Protein AF-V4APJ7-F1 (afdb_monomer)

Foldseek 3Di:
DDLDAQQFFDWDWDQDPVRDIDTDGWRDDPVDTDRDDDDPVRVVVCVVVVHDDPDDDDDDDDPDDDPDDPCVVVLVVLVVQLVVCVVVVNPVSNVVSVCVVVVVVCVSNDDPPPDPPDPQDPVRCVVVDDVPDDDDDDDDPPPDD

pLDDT: mean 70.01, std 20.34, range [30.91, 98.0]

Secondary structure (DSSP, 8-state):
---PPPPPPEEEEEE-TTS-EEEEEEEEETTEEE-----HHHHHHHHHTT------------S---SS-TTHHHHHHHHHHHHHHHHTT-HHHHHHHHHHHHHHHHHHT---SS-------HHHHHHT--TT----PPPPGGG--

Mean predicted aligned error: 14.47 Å

InterPro domains:
  IPR004868 DNA-directed DNA polymerase, family B, mitochondria/virus [PF03175] (12-125)
  IPR043502 DNA/RNA polymerase superfamily [SSF56672] (21-124)

Structure (mmCIF, N/CA/C/O backbone):
data_AF-V4APJ7-F1
#
_entry.id   AF-V4APJ7-F1
#
loop_
_atom_site.group_PDB
_atom_site.id
_atom_site.type_symbol
_atom_site.label_atom_id
_atom_site.label_alt_id
_atom_site.label_comp_id
_atom_site.label_asym_id
_atom_site.label_entity_id
_atom_site.label_seq_id
_atom_site.pdbx_PDB_ins_code
_atom_site.Cartn_x
_atom_site.Cartn_y
_atom_site.Cartn_z
_atom_site.occupancy
_atom_site.B_iso_or_equiv
_atom_site.auth_seq_id
_atom_site.auth_comp_id
_atom_site.auth_asym_id
_atom_site.auth_atom_id
_atom_site.pdbx_PDB_model_num
ATOM 1 N N . MET A 1 1 ? 10.627 -8.815 8.137 1.00 30.91 1 MET A N 1
ATOM 2 C CA . MET A 1 1 ? 9.497 -8.246 7.377 1.00 30.91 1 MET A CA 1
ATOM 3 C C . MET A 1 1 ? 10.058 -7.108 6.541 1.00 30.91 1 MET A C 1
ATOM 5 O O . MET A 1 1 ? 10.497 -6.119 7.109 1.00 30.91 1 MET A O 1
ATOM 9 N N . PHE A 1 2 ? 10.219 -7.323 5.237 1.00 32.09 2 PHE A N 1
ATOM 10 C CA . PHE A 1 2 ? 10.850 -6.359 4.334 1.00 32.09 2 PHE A CA 1
ATOM 11 C C . PHE A 1 2 ? 9.733 -5.517 3.717 1.00 32.09 2 PHE A C 1
ATOM 13 O O . PHE A 1 2 ? 9.001 -6.003 2.863 1.00 32.09 2 PHE A O 1
ATOM 20 N N . PHE A 1 3 ? 9.539 -4.293 4.205 1.00 37.59 3 PHE A N 1
ATOM 21 C CA . PHE A 1 3 ? 8.742 -3.309 3.479 1.00 37.59 3 PHE A CA 1
ATOM 22 C C . PHE A 1 3 ? 9.681 -2.636 2.511 1.00 37.59 3 PHE A C 1
ATOM 24 O O . PHE A 1 3 ? 10.613 -1.948 2.931 1.00 37.59 3 PHE A O 1
ATOM 31 N N . GLN A 1 4 ? 9.500 -2.911 1.225 1.00 44.56 4 GLN A N 1
ATOM 32 C CA . GLN A 1 4 ? 10.295 -2.228 0.231 1.00 44.56 4 GLN A CA 1
ATOM 33 C C . GLN A 1 4 ? 9.842 -0.763 0.223 1.00 44.56 4 GLN A C 1
ATOM 35 O O . GLN A 1 4 ? 8.649 -0.499 0.047 1.00 44.56 4 GLN A O 1
ATOM 40 N N . PRO A 1 5 ? 10.752 0.195 0.459 1.00 47.62 5 PRO A N 1
ATOM 41 C CA . PRO A 1 5 ? 10.420 1.589 0.260 1.00 47.62 5 PRO A CA 1
ATOM 42 C C . PRO A 1 5 ? 10.064 1.748 -1.216 1.00 47.62 5 PRO A C 1
ATOM 44 O O . PRO A 1 5 ? 10.854 1.374 -2.087 1.00 47.62 5 PRO A O 1
ATOM 47 N N . ILE A 1 6 ? 8.875 2.285 -1.495 1.00 51.47 6 ILE A N 1
ATOM 48 C CA . ILE A 1 6 ? 8.560 2.812 -2.825 1.00 51.47 6 ILE A CA 1
ATOM 49 C C . ILE A 1 6 ? 9.747 3.708 -3.198 1.00 51.47 6 ILE A C 1
ATOM 51 O O . ILE A 1 6 ? 10.124 4.548 -2.368 1.00 51.47 6 ILE A O 1
ATOM 55 N N . PRO A 1 7 ? 10.385 3.518 -4.369 1.00 53.84 7 PRO A N 1
ATOM 56 C CA . PRO A 1 7 ? 11.560 4.295 -4.718 1.00 53.84 7 PRO A CA 1
ATOM 57 C C . PRO A 1 7 ? 11.217 5.771 -4.583 1.00 53.84 7 PRO A C 1
ATOM 59 O O . PRO A 1 7 ? 10.234 6.256 -5.151 1.00 53.84 7 PRO A O 1
ATOM 62 N N . ALA A 1 8 ? 11.975 6.471 -3.747 1.00 54.38 8 ALA A N 1
ATOM 63 C CA . ALA A 1 8 ? 11.669 7.853 -3.461 1.00 54.38 8 ALA A CA 1
ATOM 64 C C . ALA A 1 8 ? 11.772 8.668 -4.752 1.00 54.38 8 ALA A C 1
ATOM 66 O O . ALA A 1 8 ? 12.799 8.640 -5.430 1.00 54.38 8 ALA A O 1
ATOM 67 N N . LYS A 1 9 ? 10.702 9.391 -5.090 1.00 64.50 9 LYS A N 1
ATOM 68 C CA . LYS A 1 9 ? 10.717 10.326 -6.212 1.00 64.50 9 LYS A CA 1
ATOM 69 C C . LYS A 1 9 ? 11.477 11.574 -5.768 1.00 64.50 9 LYS A C 1
ATOM 71 O O . LYS A 1 9 ? 11.075 12.233 -4.810 1.00 64.50 9 LYS A O 1
ATOM 76 N N . ASP A 1 10 ? 12.565 11.890 -6.456 1.00 62.09 10 ASP A N 1
ATOM 77 C CA . ASP A 1 10 ? 13.328 13.109 -6.219 1.00 62.09 10 ASP A CA 1
ATOM 78 C C . ASP A 1 10 ? 12.852 14.199 -7.182 1.00 62.09 10 ASP A C 1
ATOM 80 O O . ASP A 1 10 ? 12.579 13.945 -8.361 1.00 62.09 10 ASP A O 1
ATOM 84 N N . LYS A 1 11 ? 12.762 15.435 -6.683 1.00 72.06 11 LYS A N 1
ATOM 85 C CA . LYS A 1 11 ? 12.459 16.596 -7.519 1.00 72.06 11 LYS A CA 1
ATOM 86 C C . LYS A 1 11 ? 13.691 16.919 -8.353 1.00 72.06 11 LYS A C 1
ATOM 88 O O . LYS A 1 11 ? 14.721 17.316 -7.813 1.00 72.06 11 LYS A O 1
ATOM 93 N N . ILE A 1 12 ? 13.587 16.742 -9.663 1.00 68.38 12 ILE A N 1
ATOM 94 C CA . ILE A 1 12 ? 14.693 16.963 -10.592 1.00 68.38 12 ILE A CA 1
ATOM 95 C C . ILE A 1 12 ? 14.304 17.951 -11.680 1.00 68.38 12 ILE A C 1
ATOM 97 O O . ILE A 1 12 ? 13.177 17.940 -12.174 1.00 68.38 12 ILE A O 1
ATOM 101 N N . THR A 1 13 ? 15.270 18.774 -12.073 1.00 70.19 13 THR A N 1
ATOM 102 C CA . THR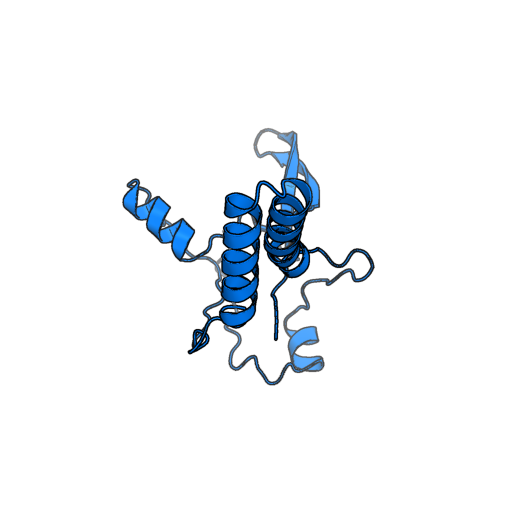 A 1 13 ? 15.169 19.649 -13.239 1.00 70.19 13 THR A CA 1
ATOM 103 C C . THR A 1 13 ? 15.981 19.039 -14.376 1.00 70.19 13 THR A C 1
ATOM 105 O O . THR A 1 13 ? 17.152 18.716 -14.190 1.00 70.19 13 THR A O 1
ATOM 108 N N . PHE A 1 14 ? 15.362 18.856 -15.539 1.00 69.06 14 PHE A N 1
ATOM 109 C CA . PHE A 1 14 ? 15.982 18.283 -16.733 1.00 69.06 14 PHE A CA 1
ATOM 110 C C . PHE A 1 14 ? 15.575 19.088 -17.969 1.00 69.06 14 PHE A C 1
ATOM 112 O O . PHE A 1 14 ? 14.563 19.784 -17.963 1.00 69.06 14 PHE A O 1
ATOM 119 N N . THR A 1 15 ? 16.375 19.012 -19.027 1.00 73.38 15 THR A N 1
ATOM 120 C CA . THR A 1 15 ? 16.044 19.626 -20.314 1.00 73.38 15 THR A CA 1
ATOM 121 C C . THR A 1 15 ? 15.273 18.607 -21.151 1.00 73.38 15 THR A C 1
ATOM 123 O O . THR A 1 15 ? 15.749 17.488 -21.341 1.00 73.38 15 THR A O 1
ATOM 126 N N . ASN A 1 16 ? 14.068 18.953 -21.601 1.00 71.50 16 ASN A N 1
ATOM 127 C CA . ASN A 1 16 ? 13.246 18.084 -22.439 1.00 71.50 16 ASN A CA 1
ATOM 128 C C . ASN A 1 16 ? 13.807 17.998 -23.878 1.00 71.50 16 ASN A C 1
ATOM 130 O O . ASN A 1 16 ? 14.755 18.701 -24.235 1.00 71.50 16 ASN A O 1
ATOM 134 N N . LYS A 1 17 ? 13.212 17.147 -24.727 1.00 68.12 17 LYS A N 1
ATOM 135 C CA . LYS A 1 17 ? 13.640 16.986 -26.133 1.00 68.12 17 LYS A CA 1
ATOM 136 C C . LYS A 1 17 ? 13.506 18.272 -26.968 1.00 68.12 17 LYS A C 1
ATOM 138 O O . LYS A 1 17 ? 14.176 18.398 -27.983 1.00 68.12 17 LYS A O 1
ATOM 143 N N . GLU A 1 18 ? 12.682 19.224 -26.530 1.00 79.31 18 GLU A N 1
ATOM 144 C CA . GLU A 1 18 ? 12.500 20.543 -27.153 1.00 79.31 18 GLU A CA 1
ATOM 145 C C . GLU A 1 18 ? 13.493 21.602 -26.633 1.00 79.31 18 GLU A C 1
ATOM 147 O O . GLU A 1 18 ? 13.401 22.768 -27.009 1.00 79.31 18 GLU A O 1
ATOM 152 N N . GLY A 1 19 ? 14.417 21.244 -25.733 1.00 78.56 19 GLY A N 1
ATOM 153 C CA . GLY A 1 19 ? 15.385 22.180 -25.153 1.00 78.56 19 GLY A CA 1
ATOM 154 C C . GLY A 1 19 ? 14.860 23.015 -23.975 1.00 78.56 19 GLY A C 1
ATOM 155 O O . GLY A 1 19 ? 15.588 23.862 -23.454 1.00 78.56 19 GLY A O 1
ATOM 156 N N . LYS A 1 20 ? 13.627 22.790 -23.505 1.00 81.38 20 LYS A N 1
ATOM 157 C CA . LYS A 1 20 ? 13.050 23.504 -22.353 1.00 81.38 20 LYS A CA 1
ATOM 158 C C . LYS A 1 20 ? 13.426 22.831 -21.038 1.00 81.38 20 LYS A C 1
ATOM 160 O O . LYS A 1 20 ? 13.397 21.608 -20.922 1.00 81.38 20 LYS A O 1
ATOM 165 N N . LYS A 1 21 ? 13.733 23.637 -20.018 1.00 81.31 21 LYS A N 1
ATOM 166 C CA . LYS A 1 21 ? 13.939 23.149 -18.648 1.00 81.31 21 LYS A CA 1
ATOM 167 C C . LYS A 1 21 ? 12.596 22.825 -18.003 1.00 81.31 21 LYS A C 1
ATOM 169 O O . LYS A 1 21 ? 11.777 23.713 -17.788 1.00 81.31 21 LYS A O 1
ATOM 174 N N . GLU A 1 22 ? 12.415 21.571 -17.632 1.00 77.88 22 GLU A N 1
ATOM 175 C CA . GLU A 1 22 ? 11.250 21.074 -16.914 1.00 77.88 22 GLU A CA 1
ATOM 176 C C . GLU A 1 22 ? 11.664 20.552 -15.545 1.00 77.88 22 GLU A C 1
ATOM 178 O O . GLU A 1 22 ? 12.766 20.039 -15.361 1.00 77.88 22 GLU A O 1
ATOM 183 N N . THR A 1 23 ? 10.772 20.682 -14.565 1.00 76.81 23 THR A N 1
ATOM 184 C CA . THR A 1 23 ? 10.975 20.121 -13.228 1.00 76.81 23 THR A CA 1
ATOM 185 C C . THR A 1 23 ? 9.889 19.096 -12.949 1.00 76.81 23 THR A C 1
ATOM 187 O O . THR A 1 23 ? 8.707 19.417 -13.015 1.00 76.81 23 THR A O 1
ATOM 190 N N . SER A 1 24 ? 10.281 17.867 -12.621 1.00 71.00 24 SER A N 1
ATOM 191 C CA . SER A 1 24 ? 9.345 16.786 -12.295 1.00 71.00 24 SER A CA 1
ATOM 192 C C . SER A 1 24 ? 9.902 15.903 -11.182 1.00 71.00 24 SER A C 1
ATOM 194 O O . SER A 1 24 ? 11.110 15.880 -10.945 1.00 71.00 24 SER A O 1
ATOM 196 N N . ASN A 1 25 ? 9.021 15.172 -10.505 1.00 72.06 25 ASN A N 1
ATOM 197 C CA . ASN A 1 25 ? 9.418 14.180 -9.514 1.00 72.06 25 ASN A CA 1
ATOM 198 C C . ASN A 1 25 ? 9.666 12.848 -10.230 1.00 72.06 25 ASN A C 1
ATOM 200 O O . ASN A 1 25 ? 8.707 12.226 -10.685 1.00 72.06 25 ASN A O 1
ATOM 204 N N . LYS A 1 26 ? 10.927 12.413 -10.335 1.00 63.38 26 LYS A N 1
ATOM 205 C CA . LYS A 1 26 ? 11.296 11.135 -10.976 1.00 63.38 26 LYS A CA 1
ATOM 206 C C . LYS A 1 26 ? 12.116 10.261 -10.040 1.00 63.38 26 LYS A C 1
ATOM 208 O O . LYS A 1 26 ? 12.734 10.750 -9.097 1.00 63.38 26 LYS A O 1
ATOM 213 N N . ILE A 1 27 ? 12.147 8.967 -10.332 1.00 62.19 27 ILE A N 1
ATOM 214 C CA . ILE A 1 27 ? 13.011 8.016 -9.635 1.00 62.19 27 ILE A CA 1
ATOM 215 C C . ILE A 1 27 ? 14.349 7.982 -10.383 1.00 62.19 27 ILE A C 1
ATOM 217 O O . ILE A 1 27 ? 14.387 7.744 -11.595 1.00 62.19 27 ILE A O 1
ATOM 221 N N . ARG A 1 28 ? 15.447 8.272 -9.677 1.00 47.75 28 ARG A N 1
ATOM 222 C CA . ARG A 1 28 ? 16.792 8.340 -10.262 1.00 47.75 28 ARG A CA 1
ATOM 223 C C . ARG A 1 28 ? 17.455 6.962 -10.245 1.00 47.75 28 ARG A C 1
ATOM 225 O O . ARG A 1 28 ? 17.640 6.390 -9.174 1.00 47.75 28 ARG A O 1
ATOM 232 N N . PHE A 1 29 ? 17.862 6.484 -11.417 1.00 50.66 29 PHE A N 1
ATOM 233 C CA . PHE A 1 29 ? 18.734 5.321 -11.581 1.00 50.66 29 PHE A CA 1
ATOM 234 C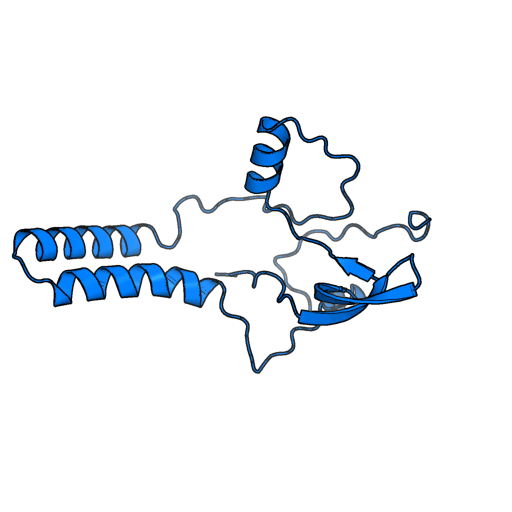 C . PHE A 1 29 ? 20.109 5.768 -12.097 1.00 50.66 29 PHE A C 1
ATOM 236 O O . PHE A 1 29 ? 20.276 6.915 -12.516 1.00 50.66 29 PHE A O 1
ATOM 243 N N . ARG A 1 30 ? 21.111 4.884 -12.014 1.00 39.22 30 ARG A N 1
ATOM 244 C CA . ARG A 1 30 ? 22.501 5.182 -12.404 1.00 39.22 30 ARG A CA 1
ATOM 245 C C . ARG A 1 30 ? 22.623 5.531 -13.892 1.00 39.22 30 ARG A C 1
ATOM 247 O O . ARG A 1 30 ? 23.352 6.459 -14.22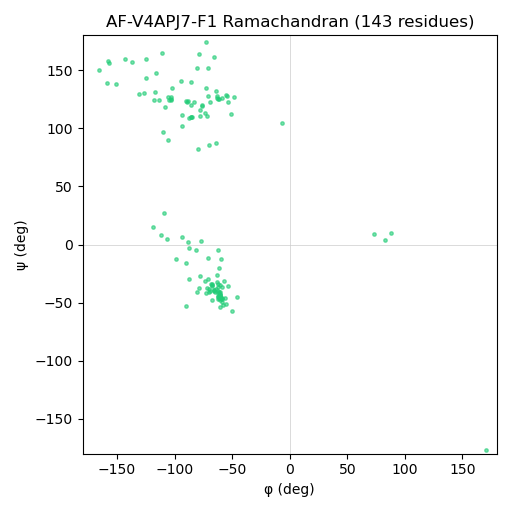2 1.00 39.22 30 ARG A O 1
ATOM 254 N N . ASP A 1 31 ? 21.824 4.866 -14.726 1.00 38.25 31 ASP A N 1
ATOM 255 C CA . ASP A 1 31 ? 21.934 4.921 -16.190 1.00 38.25 31 ASP A CA 1
ATOM 256 C C . ASP A 1 31 ? 20.668 5.487 -16.864 1.00 38.25 31 ASP A C 1
ATOM 258 O O . ASP A 1 31 ? 20.463 5.352 -18.067 1.00 38.25 31 ASP A O 1
ATOM 262 N N . GLY A 1 32 ? 19.784 6.139 -16.099 1.00 46.47 32 GLY A N 1
ATOM 263 C CA . GLY A 1 32 ? 18.568 6.725 -16.658 1.00 46.47 32 GLY A CA 1
ATOM 264 C C . GLY A 1 32 ? 17.560 7.240 -15.635 1.00 46.47 32 GLY A C 1
ATOM 265 O O . GLY A 1 32 ? 17.766 7.215 -14.419 1.00 46.47 32 GLY A O 1
ATOM 266 N N . PHE A 1 33 ? 16.428 7.717 -16.151 1.00 47.41 33 PHE A N 1
ATOM 267 C CA . PHE A 1 33 ? 15.281 8.123 -15.346 1.00 47.41 33 PHE A CA 1
ATOM 268 C C . PHE A 1 33 ? 14.181 7.078 -15.467 1.00 47.41 33 PHE A C 1
ATOM 270 O O . PHE A 1 33 ? 13.729 6.776 -16.570 1.00 47.41 33 PHE A O 1
ATOM 277 N N . CYS A 1 34 ? 13.695 6.586 -14.333 1.00 57.72 34 CYS A N 1
ATOM 278 C CA . CYS A 1 34 ? 12.444 5.850 -14.315 1.00 57.72 34 CYS A CA 1
ATOM 279 C C . CYS A 1 34 ? 11.299 6.859 -14.192 1.00 57.72 34 CYS A C 1
ATOM 281 O O . CYS A 1 34 ? 11.255 7.673 -13.260 1.00 57.72 34 CYS A O 1
ATOM 283 N N . HIS A 1 35 ? 10.420 6.850 -15.194 1.00 59.69 35 HIS A N 1
ATOM 284 C CA . HIS A 1 35 ? 9.263 7.738 -15.251 1.00 59.69 35 HIS A CA 1
ATOM 285 C C . HIS A 1 35 ? 8.195 7.319 -14.244 1.00 59.69 35 HIS A C 1
ATOM 287 O O . HIS A 1 35 ? 7.649 8.181 -13.556 1.00 59.69 35 HIS A O 1
ATOM 293 N N . ASP A 1 36 ? 7.951 6.014 -14.118 1.00 63.50 36 ASP A N 1
ATOM 294 C CA . ASP A 1 36 ? 7.105 5.471 -13.068 1.00 63.50 36 ASP A CA 1
ATOM 295 C C . ASP A 1 36 ? 7.413 4.001 -12.787 1.00 63.50 36 ASP A C 1
ATOM 297 O O . ASP A 1 36 ? 7.913 3.281 -13.651 1.00 63.50 36 ASP A O 1
ATOM 301 N N . VAL A 1 37 ? 7.080 3.565 -11.575 1.00 70.06 37 VAL A N 1
ATOM 302 C CA . VAL A 1 37 ? 7.075 2.150 -11.197 1.00 70.06 37 VAL A CA 1
ATOM 303 C C . VAL A 1 37 ? 5.620 1.741 -11.061 1.00 70.06 37 VAL A C 1
ATOM 305 O O . VAL A 1 37 ? 4.903 2.300 -10.235 1.00 70.06 37 VAL A O 1
ATOM 308 N N . LEU A 1 38 ? 5.194 0.787 -11.883 1.00 76.44 38 LEU A N 1
ATOM 309 C CA . LEU A 1 38 ? 3.827 0.279 -11.891 1.00 76.44 38 LEU A CA 1
ATOM 310 C C . LEU A 1 38 ? 3.777 -1.066 -11.173 1.00 76.44 38 LEU A C 1
ATOM 312 O O . LEU A 1 38 ? 4.612 -1.939 -11.417 1.00 76.44 38 LEU A O 1
ATOM 316 N N . THR A 1 39 ? 2.791 -1.245 -10.299 1.00 81.62 39 THR A N 1
ATOM 317 C CA . THR A 1 39 ? 2.509 -2.561 -9.723 1.00 81.62 39 THR A CA 1
ATOM 318 C C . THR A 1 39 ? 1.732 -3.418 -10.720 1.00 81.62 39 THR A C 1
ATOM 320 O O . THR A 1 39 ? 1.139 -2.916 -11.676 1.00 81.62 39 THR A O 1
ATOM 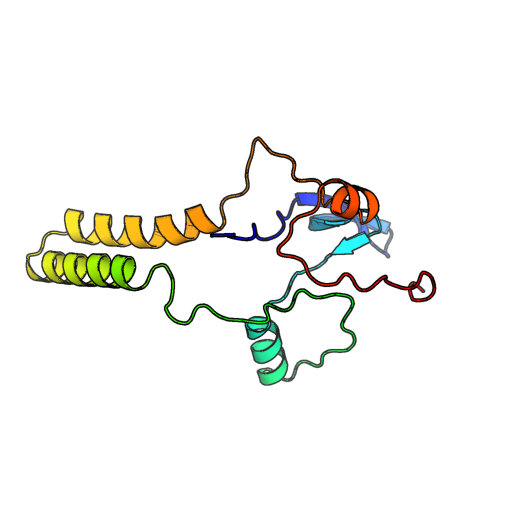323 N N . SER A 1 40 ? 1.680 -4.730 -10.486 1.00 80.75 40 SER A N 1
ATOM 324 C CA . SER A 1 40 ? 0.853 -5.633 -11.295 1.00 80.75 40 SER A CA 1
ATOM 325 C C . SER A 1 40 ? -0.627 -5.228 -11.304 1.00 80.75 40 SER A C 1
ATOM 327 O O . SER A 1 40 ? -1.293 -5.410 -12.319 1.00 80.75 40 SER A O 1
ATOM 329 N N . VAL A 1 41 ? -1.127 -4.635 -10.213 1.00 81.00 41 VAL A N 1
ATOM 330 C CA . VAL A 1 41 ? -2.498 -4.109 -10.119 1.00 81.00 41 VAL A CA 1
ATOM 331 C C . VAL A 1 41 ? -2.678 -2.905 -11.042 1.00 81.00 41 VAL A C 1
ATOM 333 O O . VAL A 1 41 ? -3.623 -2.885 -11.824 1.00 81.00 41 VAL A O 1
ATOM 336 N N . ASP A 1 42 ? -1.750 -1.945 -11.021 1.00 83.94 42 ASP A N 1
ATOM 337 C CA . ASP A 1 42 ? -1.818 -0.765 -11.895 1.00 83.94 42 ASP A CA 1
ATOM 338 C C . ASP A 1 42 ? -1.785 -1.167 -13.375 1.00 83.94 42 ASP A C 1
ATOM 340 O O . ASP A 1 42 ? -2.566 -0.668 -14.183 1.00 83.94 42 ASP A O 1
ATOM 344 N N . ILE A 1 43 ? -0.919 -2.123 -13.725 1.00 84.56 43 ILE A N 1
ATOM 345 C CA . ILE A 1 43 ? -0.820 -2.664 -15.085 1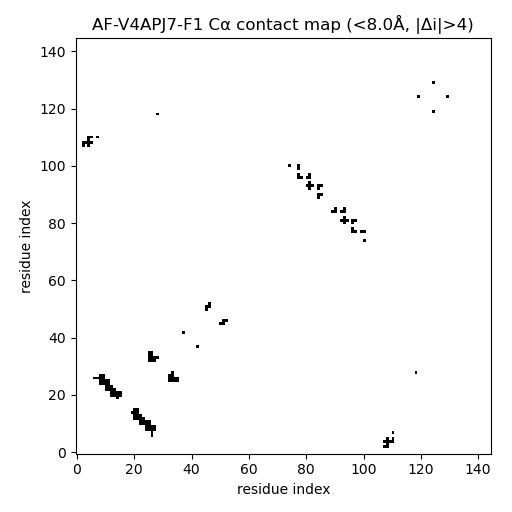.00 84.56 43 ILE A CA 1
ATOM 346 C C . ILE A 1 43 ? -2.146 -3.304 -15.511 1.00 84.56 43 ILE A C 1
ATOM 348 O O . ILE A 1 43 ? -2.615 -3.060 -16.622 1.00 84.56 43 ILE A O 1
ATOM 352 N N . GLN A 1 44 ? -2.773 -4.097 -14.637 1.00 83.38 44 GLN A N 1
ATOM 353 C CA . GLN A 1 44 ? -4.075 -4.700 -14.925 1.00 83.38 44 GLN A CA 1
ATOM 354 C C . GLN A 1 44 ? -5.151 -3.639 -15.170 1.00 83.38 44 GLN A C 1
ATOM 356 O O . GLN A 1 44 ? -5.925 -3.779 -16.114 1.00 83.38 44 GLN A O 1
ATOM 361 N N . GLU A 1 45 ? -5.197 -2.580 -14.362 1.00 86.19 45 GLU A N 1
ATOM 362 C CA . GLU A 1 45 ? -6.165 -1.493 -14.544 1.00 86.19 45 GLU A CA 1
ATOM 363 C C . GLU A 1 45 ? -5.929 -0.717 -15.849 1.00 86.19 45 GLU A C 1
ATOM 365 O O . GLU A 1 45 ? -6.886 -0.415 -16.562 1.00 86.19 45 GLU A O 1
ATOM 370 N N . ILE A 1 46 ? -4.671 -0.474 -16.233 1.00 83.81 46 ILE A N 1
ATOM 371 C CA . ILE A 1 46 ? -4.328 0.144 -17.524 1.00 83.81 46 ILE A CA 1
ATOM 372 C C . ILE A 1 46 ? -4.827 -0.716 -18.690 1.00 83.81 46 ILE A C 1
ATOM 374 O O . ILE A 1 46 ? -5.446 -0.193 -19.617 1.00 83.81 46 ILE A O 1
ATOM 378 N N . VAL A 1 47 ? -4.598 -2.031 -18.641 1.00 84.81 47 VAL A N 1
ATOM 379 C CA . VAL A 1 47 ? -5.055 -2.958 -19.688 1.00 84.81 47 VAL A CA 1
ATOM 380 C C . VAL A 1 47 ? -6.585 -3.011 -19.747 1.00 84.81 47 VAL A C 1
ATOM 382 O O . VAL A 1 47 ? -7.153 -2.969 -20.837 1.00 84.81 47 VAL A O 1
ATOM 385 N N . LYS A 1 48 ? -7.275 -3.024 -18.597 1.00 89.19 48 LYS A N 1
ATOM 386 C CA . LYS A 1 48 ? -8.749 -2.956 -18.537 1.00 89.19 48 LYS A CA 1
ATOM 387 C C . LYS A 1 48 ? -9.303 -1.669 -19.146 1.00 89.19 48 LYS A C 1
ATOM 389 O O . LYS A 1 48 ? -10.362 -1.701 -19.764 1.00 89.19 48 LYS A O 1
ATOM 394 N N . ALA A 1 49 ? -8.591 -0.557 -18.995 1.00 91.31 49 ALA A N 1
ATOM 395 C CA . ALA A 1 49 ? -8.944 0.721 -19.604 1.00 91.31 49 ALA A CA 1
ATOM 396 C C . ALA A 1 49 ? -8.613 0.803 -21.111 1.00 91.31 49 ALA A C 1
ATOM 398 O O . ALA A 1 49 ? -8.810 1.853 -21.719 1.00 91.31 49 ALA A O 1
ATOM 399 N N . GLY A 1 50 ? -8.117 -0.281 -21.725 1.00 85.06 50 GLY A N 1
ATOM 400 C CA . GLY A 1 50 ? -7.759 -0.342 -23.146 1.00 85.06 50 GLY A CA 1
ATOM 401 C C . GLY A 1 50 ? -6.325 0.094 -23.459 1.00 85.06 50 GLY A C 1
ATOM 402 O O . GLY A 1 50 ? -5.978 0.265 -24.626 1.00 85.06 50 GLY A O 1
ATOM 403 N N . GLY A 1 51 ? -5.481 0.286 -22.443 1.00 85.38 51 GLY A N 1
ATOM 404 C CA . GLY A 1 51 ? -4.058 0.555 -22.623 1.00 85.38 51 GLY A CA 1
ATOM 405 C C . GLY A 1 51 ? -3.287 -0.676 -23.105 1.00 85.38 51 GLY A C 1
ATOM 406 O O . GLY A 1 51 ? -3.638 -1.815 -22.799 1.00 85.38 51 GLY A O 1
ATOM 407 N N . GLN A 1 52 ? -2.195 -0.444 -23.835 1.00 85.12 52 GLN A N 1
ATOM 408 C CA . GLN A 1 52 ? -1.322 -1.501 -24.340 1.00 85.12 52 GLN A CA 1
ATOM 409 C C . GLN A 1 52 ? 0.077 -1.383 -23.733 1.00 85.12 52 GLN A C 1
ATOM 411 O O . GLN A 1 52 ? 0.696 -0.319 -23.750 1.00 85.12 52 GLN A O 1
ATOM 416 N N . ILE A 1 53 ? 0.598 -2.500 -23.226 1.00 81.25 53 ILE A N 1
ATOM 417 C CA . ILE A 1 53 ? 1.984 -2.595 -22.769 1.00 81.25 53 ILE A CA 1
ATOM 418 C C . ILE A 1 53 ? 2.870 -2.740 -24.008 1.00 81.25 53 ILE A C 1
ATO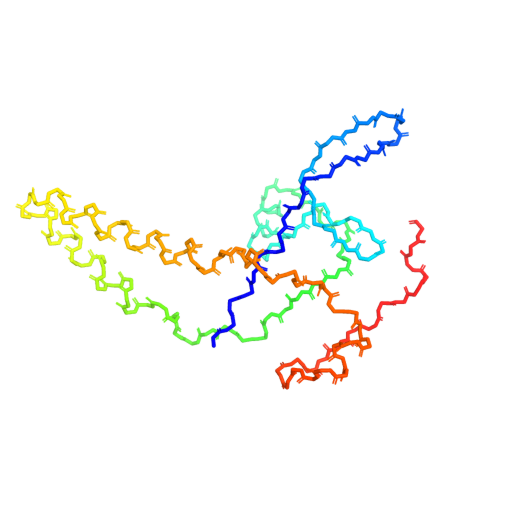M 420 O O . ILE A 1 53 ? 2.827 -3.763 -24.685 1.00 81.25 53 ILE A O 1
ATOM 424 N N . ILE A 1 54 ? 3.660 -1.712 -24.314 1.00 80.44 54 ILE A N 1
ATOM 425 C CA . ILE A 1 54 ? 4.546 -1.708 -25.491 1.00 80.44 54 ILE A CA 1
ATOM 426 C C . ILE A 1 54 ? 5.840 -2.481 -25.200 1.00 80.44 54 ILE A C 1
ATOM 428 O O . ILE A 1 54 ? 6.336 -3.214 -26.052 1.00 80.44 54 ILE A O 1
ATOM 432 N N . ARG A 1 55 ? 6.405 -2.303 -23.999 1.00 75.31 55 ARG A N 1
ATOM 433 C CA . ARG A 1 55 ? 7.670 -2.917 -23.579 1.00 75.31 55 ARG A CA 1
ATOM 434 C C . ARG A 1 55 ? 7.760 -2.962 -22.054 1.00 75.31 55 ARG A C 1
ATOM 436 O O . ARG A 1 55 ? 7.421 -1.979 -21.400 1.00 75.31 55 ARG A O 1
ATOM 443 N N . ILE A 1 56 ? 8.255 -4.071 -21.510 1.00 74.62 56 ILE A N 1
ATOM 444 C CA . ILE A 1 56 ? 8.652 -4.205 -20.101 1.00 74.62 56 ILE A CA 1
ATOM 445 C C . ILE A 1 56 ? 10.181 -4.144 -20.074 1.00 74.62 56 ILE A C 1
ATOM 447 O O . ILE A 1 56 ? 10.820 -4.860 -20.839 1.00 74.62 56 ILE A O 1
ATOM 451 N N . LEU A 1 57 ? 10.750 -3.238 -19.276 1.00 72.75 57 LEU A N 1
ATOM 452 C CA . LEU A 1 57 ? 12.205 -3.045 -19.199 1.00 72.75 57 LEU A CA 1
ATOM 453 C C . LEU A 1 57 ? 12.834 -3.931 -18.125 1.00 72.75 57 LEU A C 1
ATOM 455 O O . LEU A 1 57 ? 13.783 -4.647 -18.403 1.00 72.75 57 LEU A O 1
ATOM 459 N N . ASP A 1 58 ? 12.299 -3.854 -16.910 1.00 68.06 58 ASP A N 1
ATOM 460 C CA . ASP A 1 58 ? 12.783 -4.579 -15.740 1.00 68.06 58 ASP A CA 1
ATOM 461 C C . ASP A 1 58 ? 11.636 -4.673 -14.717 1.00 68.06 58 ASP A C 1
ATOM 463 O O . ASP A 1 58 ? 10.686 -3.878 -14.766 1.00 68.06 58 ASP A O 1
ATOM 467 N N . GLY A 1 59 ? 11.691 -5.638 -13.804 1.00 68.81 59 GLY A N 1
ATOM 468 C CA . GLY A 1 59 ? 10.629 -5.883 -12.838 1.00 68.81 59 GLY A CA 1
ATOM 469 C C . GLY A 1 59 ? 11.047 -6.795 -11.693 1.00 68.81 59 GLY A C 1
ATOM 470 O O . GLY A 1 59 ? 11.864 -7.694 -11.839 1.00 68.81 59 GLY A O 1
ATOM 471 N N . ILE A 1 60 ? 10.434 -6.578 -10.531 1.00 71.94 60 ILE A N 1
ATOM 472 C CA . ILE A 1 60 ? 10.584 -7.458 -9.372 1.00 71.94 60 ILE A CA 1
ATOM 473 C C . ILE A 1 60 ? 9.321 -8.304 -9.269 1.00 71.94 60 ILE A C 1
ATOM 475 O O . ILE A 1 60 ? 8.215 -7.767 -9.170 1.00 71.94 60 ILE A O 1
ATOM 479 N N . VAL A 1 61 ? 9.491 -9.624 -9.260 1.00 69.19 61 VAL A N 1
ATOM 480 C CA . VAL A 1 61 ? 8.404 -10.574 -9.023 1.00 69.19 61 VAL A CA 1
ATOM 481 C C . VAL A 1 61 ? 8.539 -11.124 -7.611 1.00 69.19 61 VAL A C 1
ATOM 483 O O . VAL A 1 61 ? 9.570 -11.681 -7.240 1.00 69.19 61 VAL A O 1
ATOM 486 N N . TYR A 1 62 ? 7.484 -10.980 -6.815 1.00 68.56 62 TYR A N 1
ATOM 487 C CA . TYR A 1 62 ? 7.382 -11.691 -5.547 1.00 68.56 62 TYR A CA 1
ATOM 488 C C . TYR A 1 62 ? 6.814 -13.084 -5.823 1.00 68.56 62 TYR A C 1
ATOM 490 O O . TYR A 1 62 ? 5.643 -13.211 -6.177 1.00 68.56 62 TYR A O 1
ATOM 498 N N . GLU A 1 63 ? 7.651 -14.114 -5.685 1.00 64.19 63 GLU A N 1
ATOM 499 C CA . GLU A 1 63 ? 7.277 -15.513 -5.959 1.00 64.19 63 GLU A CA 1
ATOM 500 C C . GLU A 1 63 ? 6.165 -16.015 -5.028 1.00 64.19 63 GLU A C 1
ATOM 502 O O . GLU A 1 63 ? 5.325 -16.821 -5.423 1.00 64.19 63 GLU A O 1
ATOM 507 N N . GLU A 1 64 ? 6.139 -15.514 -3.792 1.00 68.00 64 GLU A N 1
ATOM 508 C CA . GLU A 1 64 ? 5.180 -15.927 -2.778 1.00 68.00 64 GLU A CA 1
ATOM 509 C C . GLU A 1 64 ? 4.527 -14.720 -2.111 1.00 68.00 64 GLU A C 1
ATOM 511 O O . GLU A 1 64 ? 5.186 -13.811 -1.600 1.00 68.00 64 GLU A O 1
ATOM 516 N N . ASN A 1 65 ? 3.199 -14.756 -2.055 1.00 73.06 65 ASN A N 1
ATOM 517 C CA . ASN A 1 65 ? 2.437 -13.885 -1.176 1.00 73.06 65 ASN A CA 1
ATOM 518 C C . ASN A 1 65 ? 2.426 -14.455 0.244 1.00 73.06 65 ASN A C 1
ATOM 520 O O . ASN A 1 65 ? 2.458 -15.669 0.456 1.00 73.06 65 ASN A O 1
ATOM 524 N N . PHE A 1 66 ? 2.297 -13.579 1.241 1.00 76.44 66 PHE A N 1
ATOM 525 C CA . PHE A 1 66 ? 2.053 -14.031 2.606 1.00 76.44 66 PHE A CA 1
ATOM 526 C C . PHE A 1 66 ? 0.754 -14.846 2.664 1.00 76.44 66 PHE A C 1
ATOM 528 O O . PHE A 1 66 ? -0.307 -14.343 2.295 1.00 76.44 66 PHE A O 1
ATOM 535 N N . LYS A 1 67 ? 0.824 -16.077 3.194 1.00 82.56 67 LYS A N 1
ATOM 536 C CA . LYS A 1 67 ? -0.358 -16.936 3.420 1.00 82.56 67 LYS A CA 1
ATOM 537 C C . LYS A 1 67 ? -1.441 -16.225 4.235 1.00 82.56 67 LYS A C 1
ATOM 539 O O . LYS A 1 67 ? -2.628 -16.395 3.980 1.00 82.56 67 LYS A O 1
ATOM 544 N N . THR A 1 68 ? -1.012 -15.398 5.185 1.00 81.88 68 THR A N 1
ATOM 545 C CA . THR A 1 68 ? -1.875 -14.526 5.978 1.00 81.88 68 THR A CA 1
ATOM 546 C C . THR A 1 68 ? -1.346 -13.099 5.877 1.00 81.88 68 THR A C 1
ATOM 548 O O . THR A 1 68 ? -0.153 -12.900 6.117 1.00 81.88 68 THR A O 1
ATOM 551 N N . PRO A 1 69 ? -2.189 -12.091 5.572 1.00 83.38 69 PRO A N 1
ATOM 552 C CA . PRO A 1 69 ? -1.750 -10.703 5.551 1.00 83.38 69 PRO A CA 1
ATOM 553 C C . PRO A 1 69 ? -1.116 -10.337 6.896 1.00 83.38 69 PRO A C 1
ATOM 555 O O . PRO A 1 69 ? -1.739 -10.548 7.940 1.00 83.38 69 PRO A O 1
ATOM 558 N N . PRO A 1 70 ? 0.095 -9.766 6.911 1.00 83.81 70 PRO A N 1
ATOM 559 C CA . PRO A 1 70 ? 0.892 -9.678 8.131 1.00 83.81 70 PRO A CA 1
ATOM 560 C C . PRO A 1 70 ? 0.328 -8.682 9.159 1.00 83.81 70 PRO A C 1
ATOM 562 O O . PRO A 1 70 ? 0.739 -8.673 10.314 1.00 83.81 70 PRO A O 1
ATOM 565 N N . TYR A 1 71 ? -0.647 -7.867 8.754 1.00 89.50 71 TYR A N 1
ATOM 566 C CA . TYR A 1 71 ? -1.363 -6.930 9.617 1.00 89.50 71 TYR A CA 1
ATOM 567 C C . TYR A 1 71 ? -2.826 -7.303 9.848 1.00 89.50 71 TYR A C 1
ATOM 569 O O . TYR A 1 71 ? -3.567 -6.496 10.403 1.00 89.50 71 TYR A O 1
ATOM 577 N N . ARG A 1 72 ? -3.265 -8.493 9.415 1.00 90.44 72 ARG A N 1
ATOM 578 C CA . ARG A 1 72 ? -4.676 -8.899 9.450 1.00 90.44 72 ARG A CA 1
ATOM 579 C C . ARG A 1 72 ? -5.298 -8.661 10.822 1.00 90.44 72 ARG A C 1
ATOM 581 O O . ARG A 1 72 ? -6.271 -7.920 10.927 1.00 90.44 72 ARG A O 1
ATOM 588 N N . ASP A 1 73 ? -4.717 -9.244 11.862 1.00 93.50 73 ASP A N 1
ATOM 589 C CA . ASP A 1 73 ? -5.317 -9.219 13.196 1.00 93.50 73 ASP A CA 1
ATOM 590 C C . ASP A 1 73 ? -5.271 -7.815 13.804 1.00 93.50 73 ASP A C 1
ATOM 592 O O . ASP A 1 73 ? -6.256 -7.353 14.373 1.00 93.50 73 ASP A O 1
ATOM 596 N N . TYR A 1 74 ? -4.181 -7.078 13.575 1.00 92.94 74 TYR A N 1
ATOM 597 C CA . TYR A 1 74 ? -4.067 -5.678 13.981 1.00 92.94 74 TYR A CA 1
ATOM 598 C C . TYR A 1 74 ? -5.160 -4.800 13.349 1.00 92.94 74 TYR A C 1
ATOM 600 O O . TYR A 1 74 ? -5.827 -4.028 14.040 1.00 92.94 74 TYR A O 1
ATOM 608 N N . ILE A 1 75 ? -5.395 -4.946 12.042 1.00 94.19 75 ILE A N 1
ATOM 609 C CA . ILE A 1 75 ? -6.436 -4.202 11.324 1.00 94.19 75 ILE A CA 1
ATOM 610 C C . ILE A 1 75 ? -7.836 -4.590 11.812 1.00 94.19 75 ILE A C 1
ATOM 612 O O . ILE A 1 75 ? -8.685 -3.711 11.977 1.00 94.19 75 ILE A O 1
ATOM 616 N N . LEU A 1 76 ? -8.082 -5.877 12.074 1.00 95.88 76 LEU A N 1
ATOM 617 C CA . LEU A 1 76 ? -9.362 -6.346 12.610 1.00 95.88 76 LEU A CA 1
ATOM 618 C C . LEU A 1 76 ? -9.642 -5.748 13.995 1.00 95.88 76 LEU A C 1
ATOM 620 O O . LEU A 1 76 ? -10.723 -5.200 14.206 1.00 95.88 76 LEU A O 1
ATOM 624 N N . ILE A 1 77 ? -8.650 -5.745 14.891 1.00 96.94 77 ILE A N 1
ATOM 625 C CA . ILE A 1 77 ? -8.762 -5.138 16.225 1.00 96.94 77 ILE A CA 1
ATOM 626 C C . ILE A 1 77 ? -9.095 -3.644 16.120 1.00 96.94 77 ILE A C 1
ATOM 628 O O . ILE A 1 77 ? -10.050 -3.175 16.744 1.00 96.94 77 ILE A O 1
ATOM 632 N N . LEU A 1 78 ? -8.354 -2.888 15.302 1.00 96.56 78 LEU A N 1
ATOM 633 C CA . LEU A 1 78 ? -8.605 -1.453 15.121 1.00 96.56 78 LEU A CA 1
ATOM 634 C C . LEU A 1 78 ? -9.998 -1.173 14.553 1.00 96.56 78 LEU A C 1
ATOM 636 O O . LEU A 1 78 ? -10.669 -0.228 14.981 1.00 96.56 78 LEU A O 1
ATOM 640 N N . ARG A 1 79 ? -10.449 -1.984 13.592 1.00 96.75 79 ARG A N 1
ATOM 641 C CA . ARG A 1 79 ? -11.782 -1.865 12.995 1.00 96.75 79 ARG A CA 1
ATOM 642 C C . ARG A 1 79 ? -12.870 -2.082 14.044 1.00 96.75 79 ARG A C 1
ATOM 644 O O . ARG A 1 79 ? -13.806 -1.282 14.120 1.00 96.75 79 ARG A O 1
ATOM 651 N N . ASP A 1 80 ? -12.746 -3.128 14.850 1.00 97.62 80 ASP A N 1
ATOM 652 C CA . ASP A 1 80 ? -13.768 -3.507 15.821 1.00 97.62 80 ASP A CA 1
ATOM 653 C C . ASP A 1 80 ? -13.844 -2.485 16.970 1.00 97.62 80 ASP A C 1
ATOM 655 O O . ASP A 1 80 ? -14.940 -2.039 17.326 1.00 97.62 80 ASP A O 1
ATOM 659 N N . LEU A 1 81 ? -12.693 -1.997 17.454 1.00 97.62 81 LEU A N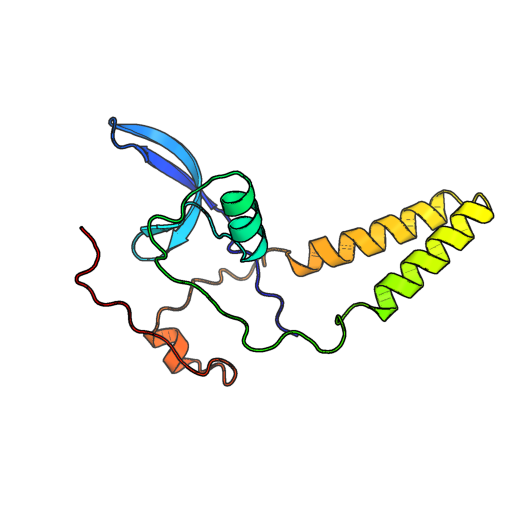 1
ATOM 660 C CA . LEU A 1 81 ? -12.617 -0.891 18.417 1.00 97.62 81 LEU A CA 1
ATOM 661 C C . LEU A 1 81 ? -13.211 0.403 17.856 1.00 97.62 81 LEU A C 1
ATOM 663 O O . LEU A 1 81 ? -13.999 1.071 18.526 1.00 97.62 81 LEU A O 1
ATOM 667 N N . ARG A 1 82 ? -12.902 0.751 16.602 1.00 97.44 82 ARG A N 1
ATOM 668 C CA . ARG A 1 82 ? -13.484 1.934 15.957 1.00 97.44 82 ARG A CA 1
ATOM 669 C C . ARG A 1 82 ? -15.005 1.838 15.866 1.00 97.44 82 ARG A C 1
ATOM 671 O O . ARG A 1 82 ? -15.697 2.820 16.128 1.00 97.44 82 ARG A O 1
ATOM 678 N N . ASN A 1 83 ? -15.528 0.672 15.496 1.00 97.62 83 ASN A N 1
ATOM 679 C CA . ASN A 1 83 ? -16.967 0.436 15.399 1.00 97.62 83 ASN A CA 1
ATOM 680 C C . ASN A 1 83 ? -17.649 0.459 16.772 1.00 97.62 83 ASN A C 1
ATOM 682 O O . ASN A 1 83 ? -18.786 0.913 16.878 1.00 97.62 83 ASN A O 1
ATOM 686 N N . LYS A 1 84 ? -16.971 -0.004 17.828 1.00 98.00 84 LYS A N 1
ATOM 687 C CA . LYS A 1 84 ? -17.423 0.169 19.213 1.00 98.00 84 LYS A CA 1
ATOM 688 C C . LYS A 1 84 ? -17.528 1.657 19.572 1.00 98.00 84 LYS A C 1
ATOM 690 O O . LYS A 1 84 ? -18.617 2.111 19.900 1.00 98.00 84 LYS A O 1
ATOM 695 N N . TYR A 1 85 ? -16.464 2.439 19.379 1.00 97.88 85 TYR A N 1
ATOM 696 C CA . TYR A 1 85 ? -16.477 3.872 19.701 1.00 97.88 85 TYR A CA 1
ATOM 697 C C . TYR A 1 85 ? -17.499 4.680 18.897 1.00 97.88 85 TYR A C 1
ATOM 699 O O . TYR A 1 85 ? -18.085 5.619 19.424 1.00 97.88 85 TYR A O 1
ATOM 707 N N . LYS A 1 86 ? -17.759 4.308 17.638 1.00 96.62 86 LYS A N 1
ATOM 708 C CA . LYS A 1 86 ? -18.847 4.909 16.854 1.00 96.62 86 LYS A CA 1
ATOM 709 C C . LYS A 1 86 ? -20.225 4.652 17.463 1.00 96.62 86 LYS A C 1
ATOM 711 O O . LYS A 1 86 ? -21.040 5.566 17.474 1.00 96.62 86 LYS A O 1
ATOM 716 N N . ARG A 1 87 ? -20.480 3.431 17.948 1.00 97.44 87 ARG A N 1
ATOM 717 C CA . ARG A 1 87 ? -21.748 3.066 18.604 1.00 97.44 87 ARG A CA 1
ATOM 718 C C . ARG A 1 87 ? -21.930 3.783 19.940 1.00 97.44 87 ARG A C 1
ATOM 720 O O . ARG A 1 87 ? -23.044 4.154 20.274 1.00 97.44 87 ARG A O 1
ATOM 727 N N . GLU A 1 88 ? -20.840 4.009 20.665 1.00 96.75 88 GLU A N 1
ATOM 728 C CA . GLU A 1 88 ? -20.832 4.709 21.957 1.00 96.75 88 GLU A CA 1
ATOM 729 C C . GLU A 1 88 ? -20.858 6.244 21.826 1.00 96.75 88 GLU A C 1
ATOM 731 O O . GLU A 1 88 ? -20.913 6.942 22.831 1.00 96.75 88 GLU A O 1
ATOM 736 N N . GLY A 1 89 ? -20.790 6.795 20.607 1.00 95.62 89 GLY A N 1
ATOM 737 C CA . GLY A 1 89 ? -20.710 8.246 20.391 1.00 95.62 89 GLY A CA 1
ATOM 738 C C . GLY A 1 89 ? -19.346 8.862 20.737 1.00 95.62 89 GLY A C 1
ATOM 739 O O . GLY A 1 89 ? -19.184 10.081 20.711 1.00 95.62 89 GLY A O 1
ATOM 740 N N . THR A 1 90 ? -18.328 8.042 21.009 1.00 96.25 90 THR A N 1
ATOM 741 C CA . THR A 1 90 ? -16.977 8.480 21.383 1.00 96.25 90 THR A CA 1
ATOM 742 C C . THR A 1 90 ? -16.179 8.900 20.144 1.00 96.25 90 THR A C 1
ATOM 744 O O . THR A 1 90 ? -15.373 8.142 19.591 1.00 96.25 90 THR A O 1
ATOM 747 N N . ILE A 1 91 ? -16.387 10.142 19.697 1.00 95.75 91 ILE A N 1
ATOM 748 C CA . ILE A 1 91 ? -15.779 10.700 18.473 1.00 95.75 91 ILE A CA 1
ATOM 749 C C . ILE A 1 91 ? -14.247 10.620 18.512 1.00 95.75 91 ILE A C 1
ATOM 751 O O . ILE A 1 91 ? -13.626 10.165 17.547 1.00 95.75 91 ILE A O 1
ATOM 755 N N . VAL A 1 92 ? -13.636 11.013 19.636 1.00 96.75 92 VAL A N 1
ATOM 756 C CA . VAL A 1 92 ? -12.173 11.020 19.808 1.00 96.75 92 VAL A CA 1
ATOM 757 C C . VAL A 1 92 ? -11.601 9.610 19.652 1.00 96.75 92 VAL A C 1
ATOM 759 O O . VAL A 1 92 ? -10.684 9.408 18.860 1.00 96.75 92 VAL A O 1
ATOM 762 N N . GLY A 1 93 ? -12.195 8.613 20.315 1.00 95.88 93 GLY A N 1
ATOM 763 C CA . GLY A 1 93 ? -11.770 7.212 20.222 1.00 95.88 93 GLY A CA 1
ATOM 764 C C . GLY A 1 93 ? -11.865 6.661 18.797 1.00 95.88 93 GLY A C 1
ATOM 765 O O . GLY A 1 93 ? -10.911 6.072 18.287 1.00 95.88 93 GLY A O 1
ATOM 766 N N . SER A 1 94 ? -12.976 6.923 18.101 1.00 96.88 94 SER A N 1
ATOM 767 C CA . SER A 1 94 ? -13.147 6.525 16.694 1.00 96.88 94 SER A CA 1
ATOM 768 C C . SER A 1 94 ? -12.098 7.170 15.774 1.00 96.88 94 SER A C 1
ATOM 770 O O . SER A 1 94 ? -11.566 6.508 14.874 1.00 96.88 94 SER A O 1
ATOM 772 N N . ASN A 1 95 ? -11.784 8.449 15.994 1.00 97.00 95 ASN A N 1
ATOM 773 C CA . ASN A 1 95 ? -10.774 9.165 15.218 1.00 97.00 95 ASN A CA 1
ATOM 774 C C . ASN A 1 95 ? -9.358 8.656 15.506 1.00 97.00 95 ASN A C 1
ATOM 776 O O . ASN A 1 95 ? -8.598 8.462 14.558 1.00 97.00 95 ASN A O 1
ATOM 780 N N . CYS A 1 96 ? -9.027 8.343 16.762 1.00 97.06 96 CYS A N 1
ATOM 781 C CA . CYS A 1 96 ? -7.749 7.728 17.123 1.00 97.06 96 CYS A CA 1
ATOM 782 C C . CYS A 1 96 ? -7.544 6.386 16.412 1.00 97.06 96 CYS A C 1
ATOM 784 O O . CYS A 1 96 ? -6.499 6.173 15.803 1.00 97.06 96 CYS A O 1
ATOM 786 N N . MET A 1 97 ? -8.549 5.502 16.401 1.00 97.31 97 MET A N 1
ATOM 787 C CA . MET A 1 97 ? -8.429 4.208 15.711 1.00 97.31 97 MET A CA 1
ATOM 788 C C . MET A 1 97 ? -8.251 4.371 14.196 1.00 97.31 97 MET A C 1
ATOM 790 O O . MET A 1 97 ? -7.460 3.657 13.579 1.00 97.31 97 MET A O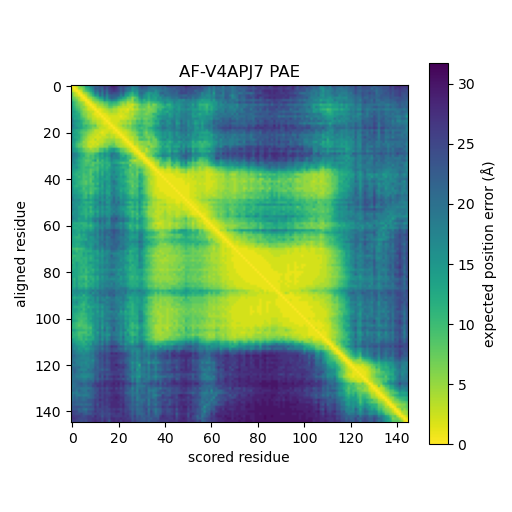 1
ATOM 794 N N . LYS A 1 98 ? -8.948 5.343 13.587 1.00 95.50 98 LYS A N 1
ATOM 795 C CA . LYS A 1 98 ? -8.751 5.695 12.171 1.00 95.50 98 LYS A CA 1
ATOM 796 C C . LYS A 1 98 ? -7.318 6.172 11.918 1.00 95.50 98 LYS A C 1
ATOM 798 O O . LYS A 1 98 ? -6.696 5.743 10.949 1.00 95.50 98 LYS A O 1
ATOM 803 N N . LEU A 1 99 ? -6.806 7.052 12.778 1.00 96.38 99 LEU A N 1
ATOM 804 C CA . LEU A 1 99 ? -5.462 7.604 12.653 1.00 96.38 99 LEU A CA 1
ATOM 805 C C . LEU A 1 99 ? -4.398 6.511 12.764 1.00 96.38 99 LEU A C 1
ATOM 807 O O . LEU A 1 99 ? -3.496 6.479 11.934 1.00 96.38 99 LEU A O 1
ATOM 811 N N . LEU A 1 100 ? -4.523 5.595 13.727 1.00 95.06 100 LEU A N 1
ATOM 812 C CA . LEU A 1 100 ? -3.601 4.467 13.887 1.00 95.06 100 LEU A CA 1
ATOM 813 C C . LEU A 1 100 ? -3.567 3.574 12.640 1.00 95.06 100 LEU A C 1
ATOM 815 O O . LEU A 1 100 ? -2.486 3.278 12.134 1.00 95.06 100 LEU A O 1
ATOM 819 N N . GLY A 1 101 ? -4.735 3.221 12.092 1.00 92.75 101 GLY A N 1
ATOM 820 C CA . GLY A 1 101 ? -4.819 2.409 10.874 1.00 92.75 101 GLY A CA 1
ATOM 821 C C . GLY A 1 101 ? -4.151 3.078 9.668 1.00 92.75 101 GLY A C 1
ATOM 822 O O . GLY A 1 101 ? -3.354 2.453 8.972 1.00 92.75 101 GLY A O 1
ATOM 823 N N . ASN A 1 102 ? -4.403 4.373 9.461 1.00 90.81 102 ASN A N 1
ATOM 824 C CA . ASN A 1 102 ? -3.771 5.139 8.382 1.00 90.81 102 ASN A CA 1
ATOM 825 C C . ASN A 1 102 ? -2.261 5.330 8.606 1.00 90.81 102 ASN A C 1
ATOM 827 O O . ASN A 1 102 ? -1.482 5.326 7.652 1.00 90.81 102 ASN A O 1
ATOM 831 N N . SER A 1 103 ? -1.842 5.492 9.863 1.00 90.25 103 SER A N 1
ATOM 832 C CA . SER A 1 103 ? -0.435 5.686 10.223 1.00 90.25 103 SER A CA 1
ATOM 833 C C . SER A 1 103 ? 0.391 4.434 9.970 1.00 90.25 103 SER A C 1
ATOM 835 O O . SER A 1 103 ? 1.542 4.563 9.564 1.00 90.25 103 SER A O 1
ATOM 837 N N . LEU A 1 104 ? -0.188 3.240 10.154 1.00 88.56 104 LEU A N 1
ATOM 838 C CA . LEU A 1 104 ? 0.472 1.980 9.814 1.00 88.56 104 LEU A CA 1
ATOM 839 C C . LEU A 1 104 ? 0.911 1.977 8.346 1.00 88.56 104 LEU A C 1
ATOM 841 O O . LEU A 1 104 ? 2.087 1.770 8.068 1.00 88.56 104 LEU A O 1
ATOM 845 N N . TYR A 1 105 ? -0.009 2.294 7.429 1.00 81.69 105 TYR A N 1
ATOM 846 C CA . TYR A 1 105 ? 0.310 2.408 6.005 1.00 81.69 105 TYR A CA 1
ATOM 847 C C . TYR A 1 105 ? 1.405 3.450 5.757 1.00 81.69 105 TYR A C 1
ATOM 849 O O . TYR A 1 105 ? 2.426 3.137 5.149 1.00 81.69 105 TYR A O 1
ATOM 857 N N . GLY A 1 106 ? 1.229 4.668 6.281 1.00 79.75 106 GLY A N 1
ATOM 858 C CA . GLY A 1 106 ? 2.192 5.756 6.090 1.00 79.75 106 GLY A CA 1
ATOM 859 C C . GLY A 1 106 ? 3.598 5.421 6.598 1.00 79.75 106 GLY A C 1
ATOM 860 O O . GLY A 1 106 ? 4.582 5.785 5.961 1.00 79.75 106 GLY A O 1
ATOM 861 N N . LYS A 1 107 ? 3.705 4.687 7.712 1.00 82.12 107 LYS A N 1
ATOM 862 C CA . LYS A 1 107 ? 4.984 4.220 8.258 1.00 82.12 107 LYS A CA 1
ATOM 863 C C . LYS A 1 107 ? 5.618 3.117 7.420 1.00 82.12 107 LYS A C 1
ATOM 865 O O . LYS A 1 107 ? 6.831 3.146 7.246 1.00 82.12 107 LYS A O 1
ATOM 870 N N . SER A 1 108 ? 4.830 2.200 6.860 1.00 76.38 108 SER A N 1
ATOM 871 C CA . SER A 1 108 ? 5.339 1.144 5.975 1.00 76.38 108 SER A CA 1
ATOM 872 C C . SER A 1 108 ? 5.979 1.683 4.690 1.00 76.38 108 SER A C 1
ATOM 874 O O . SER A 1 108 ? 6.853 1.024 4.139 1.00 76.38 108 SER A O 1
ATOM 876 N N . ILE A 1 109 ? 5.575 2.871 4.224 1.00 71.75 109 ILE A N 1
ATOM 877 C CA . ILE A 1 109 ? 6.115 3.514 3.010 1.00 71.75 109 ILE A CA 1
ATOM 878 C C . ILE A 1 109 ? 7.034 4.707 3.311 1.00 71.75 109 ILE A C 1
ATOM 880 O O . ILE A 1 109 ? 7.440 5.421 2.393 1.00 71.75 109 ILE A O 1
ATOM 884 N N . GLN A 1 110 ? 7.331 4.976 4.586 1.00 73.00 110 GLN A N 1
ATOM 885 C CA . GLN A 1 110 ? 8.111 6.147 4.969 1.00 73.00 110 GLN A CA 1
ATOM 886 C C . GLN A 1 110 ? 9.529 6.059 4.379 1.00 73.00 110 GLN A C 1
ATOM 888 O O . GLN A 1 110 ? 10.244 5.084 4.604 1.00 73.00 110 GLN A O 1
ATOM 893 N N . LYS A 1 111 ? 9.953 7.108 3.655 1.00 63.06 111 LYS A N 1
ATOM 894 C CA . LYS A 1 111 ? 11.342 7.257 3.193 1.00 63.06 111 LYS A CA 1
ATOM 895 C C . LYS A 1 111 ? 12.252 7.385 4.409 1.00 63.06 111 LYS A C 1
ATOM 897 O O . LYS A 1 111 ? 11.996 8.202 5.296 1.00 63.06 111 LYS A O 1
ATOM 902 N N . ASP A 1 112 ? 13.328 6.616 4.418 1.00 56.81 112 ASP A N 1
ATOM 903 C CA . ASP A 1 112 ? 14.386 6.788 5.401 1.00 56.81 112 ASP A CA 1
ATOM 904 C C . ASP A 1 112 ? 15.153 8.080 5.073 1.00 56.81 112 ASP A C 1
ATOM 906 O O . ASP A 1 112 ? 15.768 8.198 4.014 1.00 56.81 112 ASP A O 1
ATOM 910 N N . ILE A 1 113 ? 15.019 9.104 5.920 1.00 55.56 113 ILE A N 1
ATOM 911 C CA . ILE A 1 113 ? 15.525 10.463 5.640 1.00 55.56 113 ILE A CA 1
ATOM 912 C C . ILE A 1 113 ? 17.041 10.534 5.869 1.00 55.56 113 ILE A C 1
ATOM 914 O O . ILE A 1 113 ? 17.728 11.327 5.230 1.00 55.56 113 ILE A O 1
ATOM 918 N N . PHE A 1 114 ? 17.564 9.682 6.753 1.00 55.06 114 PHE A N 1
ATOM 919 C CA . PHE A 1 114 ? 18.978 9.659 7.133 1.00 55.06 114 PHE A CA 1
ATOM 920 C C . PHE A 1 114 ? 19.784 8.590 6.394 1.00 55.06 114 PHE A C 1
ATOM 922 O O . PHE A 1 114 ? 21.011 8.624 6.421 1.00 55.06 114 PHE A O 1
ATOM 929 N N . ILE A 1 115 ? 19.111 7.659 5.711 1.00 47.75 115 ILE A N 1
ATOM 930 C CA . ILE A 1 115 ? 19.756 6.616 4.918 1.00 47.75 115 ILE A CA 1
ATOM 931 C C . ILE A 1 115 ? 19.501 6.914 3.443 1.00 47.75 115 ILE A C 1
ATOM 933 O O . ILE A 1 115 ? 18.470 6.544 2.879 1.00 47.75 115 ILE A O 1
ATOM 937 N N . THR A 1 116 ? 20.468 7.553 2.783 1.00 42.53 116 THR A N 1
ATOM 938 C CA . THR A 1 116 ? 20.570 7.525 1.322 1.00 42.53 116 THR A CA 1
ATOM 939 C C . THR A 1 116 ? 20.832 6.085 0.892 1.00 42.53 116 THR A C 1
ATOM 941 O O . THR A 1 116 ? 21.970 5.648 0.733 1.00 42.53 116 THR A O 1
ATOM 944 N N . ARG A 1 117 ? 19.763 5.305 0.701 1.00 45.94 117 ARG A N 1
ATOM 945 C CA . ARG A 1 117 ? 19.848 4.035 -0.018 1.00 45.94 117 ARG A CA 1
ATOM 946 C C . ARG A 1 117 ? 20.092 4.366 -1.482 1.00 45.94 117 ARG A C 1
ATOM 948 O O . ARG A 1 117 ? 19.159 4.497 -2.269 1.00 45.94 117 ARG A O 1
ATOM 955 N N . HIS A 1 118 ? 21.358 4.555 -1.834 1.00 40.97 118 HIS A N 1
ATOM 956 C CA . HIS A 1 118 ? 21.778 4.376 -3.211 1.00 40.97 118 HIS A CA 1
ATOM 957 C C . HIS A 1 118 ? 21.330 2.973 -3.621 1.00 40.97 118 HIS A C 1
ATOM 959 O O . HIS A 1 118 ? 21.601 2.015 -2.896 1.00 40.97 118 HIS A O 1
ATOM 965 N N . LEU A 1 119 ? 20.612 2.856 -4.740 1.00 43.25 119 LEU A N 1
ATOM 966 C CA . LEU A 1 119 ? 20.437 1.568 -5.402 1.00 43.25 119 LEU A CA 1
ATOM 967 C C . LEU A 1 119 ? 21.834 0.965 -5.564 1.00 43.25 119 LEU A C 1
ATOM 969 O O . LEU A 1 119 ? 22.692 1.540 -6.238 1.00 43.25 119 LEU A O 1
ATOM 973 N N . TRP A 1 120 ? 22.091 -0.123 -4.843 1.00 42.88 120 TRP A N 1
ATOM 974 C CA . TRP A 1 120 ? 23.354 -0.835 -4.924 1.00 42.88 120 TRP A CA 1
ATOM 975 C C . TRP A 1 120 ? 23.488 -1.366 -6.348 1.00 42.88 120 TRP A C 1
ATOM 977 O O . TRP A 1 120 ? 22.564 -1.979 -6.876 1.00 42.88 120 TRP A O 1
ATOM 987 N N . ASN A 1 121 ? 24.618 -1.077 -6.992 1.00 46.66 121 ASN A N 1
ATOM 988 C CA . ASN A 1 121 ? 24.925 -1.705 -8.272 1.00 46.66 121 ASN A CA 1
ATOM 989 C C . ASN A 1 121 ? 25.134 -3.215 -8.063 1.00 46.66 121 ASN A C 1
ATOM 991 O O . ASN A 1 121 ? 25.400 -3.646 -6.939 1.00 46.66 121 ASN A O 1
ATOM 995 N N . GLU A 1 122 ? 25.037 -3.999 -9.139 1.00 44.84 122 GLU A N 1
ATOM 996 C CA . GLU A 1 122 ? 25.183 -5.463 -9.116 1.00 44.84 122 GLU A CA 1
ATOM 997 C C . GLU A 1 122 ? 26.398 -5.914 -8.282 1.00 44.84 122 GLU A C 1
ATOM 999 O O . GLU A 1 122 ? 26.262 -6.754 -7.396 1.00 44.84 122 GLU A O 1
ATOM 1004 N N . ALA A 1 123 ? 27.551 -5.260 -8.462 1.00 51.41 123 ALA A N 1
ATOM 1005 C CA . ALA A 1 123 ? 28.777 -5.550 -7.719 1.00 51.41 123 ALA A CA 1
ATOM 1006 C C . ALA A 1 123 ? 28.650 -5.320 -6.197 1.00 51.41 123 ALA A C 1
ATOM 1008 O O . ALA A 1 123 ? 29.141 -6.114 -5.401 1.00 51.41 123 ALA A O 1
ATOM 1009 N N . THR A 1 124 ? 27.965 -4.256 -5.769 1.00 49.44 124 THR A N 1
ATOM 1010 C CA . THR A 1 124 ? 27.748 -3.932 -4.343 1.00 49.44 124 THR A CA 1
ATOM 1011 C C . THR A 1 124 ? 26.732 -4.876 -3.704 1.00 49.44 124 THR A C 1
ATOM 1013 O O . THR A 1 124 ? 26.824 -5.184 -2.517 1.00 49.44 124 THR A O 1
ATOM 1016 N N . LEU A 1 125 ? 25.768 -5.340 -4.493 1.00 52.06 125 LEU A N 1
ATOM 1017 C CA . LEU A 1 125 ? 24.691 -6.224 -4.069 1.00 52.06 125 LEU A CA 1
ATOM 1018 C C . LEU A 1 125 ? 25.176 -7.683 -3.953 1.00 52.06 125 LEU A C 1
ATOM 1020 O O . LEU A 1 125 ? 24.854 -8.355 -2.977 1.00 52.06 125 LEU A O 1
ATOM 1024 N N . GLN A 1 126 ? 26.053 -8.119 -4.865 1.00 51.22 126 GLN A N 1
ATOM 1025 C CA . GLN A 1 126 ? 26.806 -9.377 -4.767 1.00 51.22 126 GLN A CA 1
ATOM 1026 C C . GLN A 1 126 ? 27.802 -9.368 -3.595 1.00 51.22 126 GLN A C 1
ATOM 1028 O O . GLN A 1 126 ? 27.929 -10.366 -2.893 1.00 51.22 126 GLN A O 1
ATOM 1033 N N . ALA A 1 127 ? 28.481 -8.243 -3.340 1.00 55.25 127 ALA A N 1
ATOM 1034 C CA . ALA A 1 127 ? 29.446 -8.130 -2.242 1.00 55.25 127 ALA A CA 1
ATOM 1035 C C . ALA A 1 127 ? 28.798 -8.108 -0.843 1.00 55.25 127 ALA A C 1
ATOM 1037 O O . ALA A 1 127 ? 29.410 -8.567 0.117 1.00 55.25 127 ALA A O 1
ATOM 1038 N N . ASN A 1 128 ? 27.569 -7.592 -0.718 1.00 52.31 128 ASN A N 1
ATOM 1039 C CA . ASN A 1 128 ? 26.844 -7.458 0.557 1.00 52.31 128 ASN A CA 1
ATOM 1040 C C . ASN A 1 128 ? 25.649 -8.425 0.684 1.00 52.31 128 ASN A C 1
ATOM 1042 O O . ASN A 1 128 ? 24.678 -8.111 1.369 1.00 52.31 128 ASN A O 1
ATOM 1046 N N . PHE A 1 129 ? 25.737 -9.568 -0.004 1.00 43.19 129 PHE A N 1
ATOM 1047 C CA . PHE A 1 129 ? 24.787 -10.685 -0.100 1.00 43.19 129 PHE A CA 1
ATOM 1048 C C . PHE A 1 129 ? 23.548 -10.620 0.826 1.00 43.19 129 PHE A C 1
ATOM 1050 O O . PHE A 1 129 ? 23.616 -10.937 2.016 1.00 43.19 129 PHE A O 1
ATOM 1057 N N . ASP A 1 130 ? 22.380 -10.289 0.260 1.00 50.84 130 ASP A N 1
ATOM 1058 C CA . ASP A 1 130 ? 21.080 -10.594 0.877 1.00 50.84 130 ASP A CA 1
ATOM 1059 C C . ASP A 1 130 ? 20.684 -12.017 0.463 1.00 50.84 130 ASP A C 1
ATOM 1061 O O . ASP A 1 130 ? 20.353 -12.275 -0.694 1.00 50.84 130 ASP A O 1
ATOM 1065 N N . SER A 1 131 ? 20.708 -12.954 1.414 1.00 46.88 131 SER A N 1
ATOM 1066 C CA . SER A 1 131 ? 20.422 -14.380 1.187 1.00 46.88 131 SER A CA 1
ATOM 1067 C C . SER A 1 131 ? 19.004 -14.681 0.685 1.00 46.88 131 SER A C 1
ATOM 1069 O O . SER A 1 131 ? 18.687 -15.833 0.392 1.00 46.88 131 SER A O 1
ATOM 10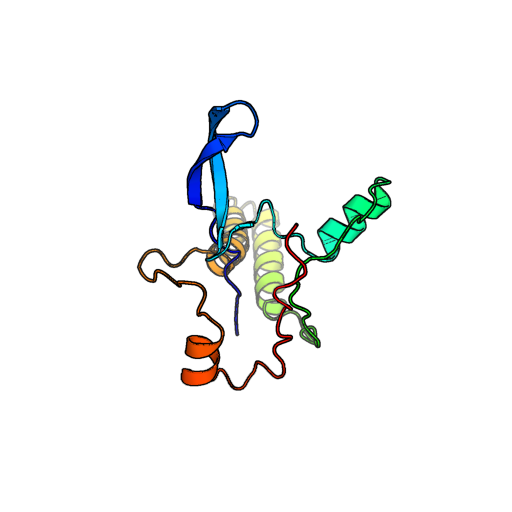71 N N . ARG A 1 132 ? 18.131 -13.671 0.596 1.00 46.88 132 ARG A N 1
ATOM 1072 C CA . ARG A 1 132 ? 16.760 -13.804 0.089 1.00 46.88 132 ARG A CA 1
ATOM 1073 C C . ARG A 1 132 ? 16.638 -13.581 -1.414 1.00 46.88 132 ARG A C 1
ATOM 1075 O O . ARG A 1 132 ? 15.599 -13.935 -1.967 1.00 46.88 132 ARG A O 1
ATOM 1082 N N . VAL A 1 133 ? 17.640 -12.999 -2.072 1.00 45.62 133 VAL A N 1
ATOM 1083 C CA . VAL A 1 133 ? 17.579 -12.750 -3.517 1.00 45.62 133 VAL A CA 1
ATOM 1084 C C . VAL A 1 133 ? 18.233 -13.910 -4.260 1.00 45.62 133 VAL A C 1
ATOM 1086 O O . VAL A 1 133 ? 19.434 -14.136 -4.147 1.00 45.62 133 VAL A O 1
ATOM 1089 N N . LYS A 1 134 ? 17.419 -14.686 -4.985 1.00 44.44 134 LYS A N 1
ATOM 1090 C CA . LYS A 1 134 ? 17.844 -15.957 -5.594 1.00 44.44 134 LYS A CA 1
ATOM 1091 C C . LYS A 1 134 ? 18.467 -15.809 -6.984 1.00 44.44 134 LYS A C 1
ATOM 1093 O O . LYS A 1 134 ? 19.318 -16.620 -7.334 1.00 44.44 134 LYS A O 1
ATOM 1098 N N . THR A 1 135 ? 18.075 -14.802 -7.765 1.00 45.00 135 THR A N 1
ATOM 1099 C CA . THR A 1 135 ? 18.555 -14.603 -9.143 1.00 45.00 135 THR A CA 1
ATOM 1100 C C . THR A 1 135 ? 18.548 -13.124 -9.529 1.00 45.00 135 THR A C 1
ATOM 1102 O O . THR A 1 135 ? 17.583 -12.419 -9.242 1.00 45.00 135 THR A O 1
ATOM 1105 N N . TYR A 1 136 ? 19.602 -12.679 -10.218 1.00 47.44 136 TYR A N 1
ATOM 1106 C CA . TYR A 1 136 ? 19.655 -11.400 -10.934 1.00 47.44 136 TYR A CA 1
ATOM 1107 C C . TYR A 1 136 ? 19.741 -11.710 -12.427 1.00 47.44 136 TYR A C 1
ATOM 1109 O O . TYR A 1 136 ? 20.645 -12.437 -12.840 1.00 47.44 136 TYR A O 1
ATOM 1117 N N . GLU A 1 137 ? 18.825 -11.181 -13.235 1.00 42.91 137 GLU A N 1
ATOM 1118 C CA . GLU A 1 137 ? 19.004 -11.195 -14.686 1.00 42.91 137 GLU A CA 1
ATOM 1119 C C . GLU A 1 137 ? 19.879 -10.007 -15.087 1.00 42.91 137 GLU A C 1
ATOM 1121 O O . GLU A 1 137 ? 19.589 -8.852 -14.773 1.00 42.91 137 GLU A O 1
ATOM 1126 N N . LYS A 1 138 ? 20.997 -10.302 -15.752 1.00 39.62 138 LYS A N 1
ATOM 1127 C CA . LYS A 1 138 ? 21.919 -9.292 -16.261 1.00 39.62 138 LYS A CA 1
ATOM 1128 C C . LYS A 1 138 ? 21.341 -8.702 -17.546 1.00 39.62 138 LYS A C 1
ATOM 1130 O O . LYS A 1 138 ? 21.189 -9.416 -18.536 1.00 39.62 138 LYS A O 1
ATOM 1135 N N . ILE A 1 139 ? 21.024 -7.411 -17.535 1.00 41.84 139 ILE A N 1
ATOM 1136 C CA . ILE A 1 139 ? 20.523 -6.708 -18.722 1.00 41.84 139 ILE A CA 1
ATOM 1137 C C . ILE A 1 139 ? 21.675 -6.563 -19.726 1.00 41.84 139 ILE A C 1
ATOM 1139 O O . ILE A 1 139 ? 22.759 -6.105 -19.373 1.00 41.84 139 ILE A O 1
ATOM 1143 N N . ASN A 1 140 ? 21.450 -6.988 -20.971 1.00 33.50 140 ASN A N 1
ATOM 1144 C CA . ASN A 1 140 ? 22.436 -6.878 -22.047 1.00 33.50 140 ASN A CA 1
ATOM 1145 C C . ASN A 1 140 ? 22.578 -5.423 -22.521 1.00 33.50 140 ASN A C 1
ATOM 1147 O O . ASN A 1 140 ? 21.584 -4.759 -22.824 1.00 33.50 140 ASN A O 1
ATOM 1151 N N . ASP A 1 141 ? 23.827 -4.982 -22.691 1.00 39.12 141 ASP A N 1
ATOM 1152 C CA . ASP A 1 141 ? 24.221 -3.615 -23.078 1.00 39.12 141 ASP A CA 1
ATOM 1153 C C . ASP A 1 141 ? 23.659 -3.145 -24.438 1.00 39.12 141 ASP A C 1
ATOM 1155 O O . ASP A 1 141 ? 23.709 -1.965 -24.774 1.00 39.12 141 ASP A O 1
ATOM 1159 N N . THR A 1 142 ? 23.106 -4.053 -25.245 1.00 37.47 142 THR A N 1
ATOM 1160 C CA . THR A 1 142 ? 22.649 -3.789 -26.617 1.00 37.47 142 THR A CA 1
ATOM 1161 C C . THR A 1 142 ? 21.208 -3.286 -26.732 1.00 37.47 142 THR A C 1
ATOM 1163 O O . THR A 1 142 ? 20.770 -2.978 -27.839 1.00 37.47 142 THR A O 1
ATOM 1166 N N . GLN A 1 143 ? 20.449 -3.184 -25.633 1.00 33.44 143 GLN A N 1
ATOM 1167 C CA . GLN A 1 143 ? 19.020 -2.822 -25.677 1.00 33.44 143 GLN A CA 1
ATOM 1168 C C . GLN A 1 143 ? 18.702 -1.326 -25.507 1.00 33.44 143 GLN A C 1
ATOM 1170 O O . GLN A 1 143 ? 17.526 -0.950 -25.479 1.00 33.44 143 GLN A O 1
ATOM 1175 N N . TYR A 1 144 ? 19.716 -0.460 -25.468 1.00 34.78 144 TYR A N 1
ATOM 1176 C CA . TYR A 1 144 ? 19.534 0.992 -25.432 1.00 34.78 144 TYR A CA 1
ATOM 1177 C C . TYR A 1 144 ? 19.869 1.623 -26.793 1.00 34.78 144 TYR A C 1
ATOM 1179 O O . TYR A 1 144 ? 21.007 2.014 -27.044 1.00 34.78 144 TYR A O 1
ATOM 1187 N N . ILE A 1 145 ? 18.855 1.732 -27.658 1.00 31.80 145 ILE A N 1
ATOM 1188 C CA . ILE A 1 145 ? 18.768 2.744 -28.729 1.00 31.80 145 ILE A CA 1
ATOM 1189 C C . ILE A 1 145 ? 17.569 3.639 -28.411 1.00 31.80 145 ILE A C 1
ATOM 1191 O O . ILE A 1 145 ? 16.497 3.078 -28.070 1.00 31.80 145 ILE A O 1
#

Radius of gyration: 20.86 Å; Cα contacts (8 Å, |Δi|>4): 79; chains: 1; bounding box: 51×40×51 Å

Sequence (145 aa):
MFFQPIPAKDKITFTNKEGKKETSNKIRFRDGFCHDVLTSVDIQEIVKAGGQIIRILDGIVYEENFKTPPYRDYILILRDLRNKYKREGTIVGSNCMKLLGNSLYGKSIQKDIFITRHLWNEATLQANFDSRVKTYEKINDTQYI

Organism: Lottia gigantea (NCBI:txid225164)

Solvent-accessible surface area (backbone atoms only — not comparable to full-atom values): 9578 Å² total; per-residue (Å²): 136,87,66,72,56,65,76,69,61,43,84,42,77,47,69,47,99,86,70,48,81,44,74,51,69,32,32,81,52,99,90,48,73,44,83,76,87,77,51,76,66,54,50,52,53,41,44,74,74,69,48,78,88,87,77,85,90,81,84,88,80,76,94,69,76,70,95,58,64,93,54,50,67,63,53,50,53,40,51,52,53,23,54,49,22,58,75,72,67,36,62,67,57,26,49,50,33,53,48,53,59,54,45,52,56,55,59,55,50,49,76,63,86,87,54,84,76,67,83,66,50,72,70,56,44,66,73,63,61,60,92,83,70,88,81,82,86,81,82,67,88,82,77,80,127